Protein AF-A0A085M4G1-F1 (afdb_monomer_lite)

pLDDT: mean 79.57, std 15.7, range [40.09, 97.81]

Structure (mmCIF, N/CA/C/O backbone):
data_AF-A0A085M4G1-F1
#
_entry.id   AF-A0A085M4G1-F1
#
loop_
_atom_site.group_PDB
_atom_site.id
_atom_site.type_symbol
_atom_site.label_atom_id
_atom_site.label_alt_id
_atom_site.label_comp_id
_atom_site.label_asym_id
_atom_site.label_entity_id
_atom_site.label_seq_id
_atom_site.pdbx_PDB_ins_code
_atom_site.Cartn_x
_atom_site.Cartn_y
_atom_site.Cartn_z
_atom_site.occupancy
_atom_site.B_iso_or_equiv
_atom_site.auth_seq_id
_atom_site.auth_comp_id
_atom_site.auth_asym_id
_atom_site.auth_atom_id
_atom_site.pdbx_PDB_model_num
ATOM 1 N N . MET A 1 1 ? -77.703 5.660 65.459 1.00 40.41 1 MET A N 1
ATOM 2 C CA . MET A 1 1 ? -76.769 4.711 66.095 1.00 40.41 1 MET A CA 1
ATOM 3 C C . MET A 1 1 ? -75.718 4.307 65.077 1.00 40.41 1 MET A C 1
ATOM 5 O O . MET A 1 1 ? -76.076 3.644 64.122 1.00 40.41 1 MET A O 1
ATOM 9 N N . PHE A 1 2 ? -74.491 4.793 65.302 1.00 40.56 2 PHE A N 1
ATOM 10 C CA . PHE A 1 2 ? -73.181 4.285 64.856 1.00 40.56 2 PHE A CA 1
ATOM 11 C C . PHE A 1 2 ? -72.968 3.968 63.356 1.00 40.56 2 PHE A C 1
ATOM 13 O O . PHE A 1 2 ? -73.627 3.116 62.792 1.00 40.56 2 PHE A O 1
ATOM 20 N N . GLY A 1 3 ? -72.003 4.551 62.650 1.00 40.09 3 GLY A N 1
ATOM 21 C CA . GLY A 1 3 ? -70.865 5.317 63.132 1.00 40.09 3 GLY A CA 1
ATOM 22 C C . GLY A 1 3 ? -70.018 5.852 61.981 1.00 40.09 3 GLY A C 1
ATOM 23 O O . GLY A 1 3 ? -69.656 5.133 61.056 1.00 40.09 3 GLY A O 1
ATOM 24 N N . GLN A 1 4 ? -69.673 7.131 62.093 1.00 48.19 4 GLN A N 1
ATOM 25 C CA . GLN A 1 4 ? -68.416 7.648 61.583 1.00 48.19 4 GLN A CA 1
ATOM 26 C C . GLN A 1 4 ? -67.311 7.173 62.524 1.00 48.19 4 GLN A C 1
ATOM 28 O O . GLN A 1 4 ? -67.268 7.650 63.653 1.00 48.19 4 GLN A O 1
ATOM 33 N N . ILE A 1 5 ? -66.434 6.264 62.095 1.00 44.22 5 ILE A N 1
ATOM 34 C CA . ILE A 1 5 ? -65.185 5.971 62.810 1.00 44.22 5 ILE A CA 1
ATOM 35 C C . ILE A 1 5 ? -64.080 5.672 61.778 1.00 44.22 5 ILE A C 1
ATOM 37 O O . ILE A 1 5 ? -64.032 4.605 61.180 1.00 44.22 5 ILE A O 1
ATOM 41 N N . VAL A 1 6 ? -63.179 6.655 61.651 1.00 46.19 6 VAL A N 1
ATOM 42 C CA . VAL A 1 6 ? -61.726 6.505 61.438 1.00 46.19 6 VAL A CA 1
ATOM 43 C C . VAL A 1 6 ? -61.234 6.319 59.994 1.00 46.19 6 VAL A C 1
ATOM 45 O O . VAL A 1 6 ? -60.701 5.292 59.594 1.00 46.19 6 VAL A O 1
ATOM 48 N N . VAL A 1 7 ? -61.251 7.431 59.254 1.00 50.47 7 VAL A N 1
ATOM 49 C CA . VAL A 1 7 ? -60.123 7.802 58.384 1.00 50.47 7 VAL A CA 1
ATOM 50 C C . VAL A 1 7 ? -59.145 8.592 59.258 1.00 50.47 7 VAL A C 1
ATOM 52 O O . VAL A 1 7 ? -59.254 9.809 59.378 1.00 50.47 7 VAL A O 1
ATOM 55 N N . ALA A 1 8 ? -58.233 7.901 59.946 1.00 41.88 8 ALA A N 1
ATOM 56 C CA . ALA A 1 8 ? -57.148 8.544 60.686 1.00 41.88 8 ALA A CA 1
ATOM 57 C C . ALA A 1 8 ? -55.809 8.314 59.977 1.00 41.88 8 ALA A C 1
ATOM 59 O O . ALA A 1 8 ? -55.290 7.204 59.934 1.00 41.88 8 ALA A O 1
ATOM 60 N N . CYS A 1 9 ? -55.259 9.416 59.466 1.00 47.94 9 CYS A N 1
ATOM 61 C CA . CYS A 1 9 ? -53.836 9.749 59.471 1.00 47.94 9 CYS A CA 1
ATOM 62 C C . CYS A 1 9 ? -52.829 8.650 59.082 1.00 47.94 9 CYS A C 1
ATOM 64 O O . CYS A 1 9 ? -52.172 8.075 59.949 1.00 47.94 9 CYS A O 1
ATOM 66 N N . LEU A 1 10 ? -52.540 8.510 57.783 1.00 47.56 10 LEU A N 1
ATOM 67 C CA . LEU A 1 10 ? -51.207 8.071 57.352 1.00 47.56 10 LEU A CA 1
ATOM 68 C C . LEU A 1 10 ? -50.298 9.305 57.225 1.00 47.56 10 LEU A C 1
ATOM 70 O O . LEU A 1 10 ? -50.316 10.025 56.229 1.00 47.56 10 LEU A O 1
ATOM 74 N N . LYS A 1 11 ? -49.526 9.578 58.281 1.00 44.59 11 LYS A N 1
ATOM 75 C CA . LYS A 1 11 ? -48.441 10.572 58.283 1.00 44.59 11 LYS A CA 1
ATOM 76 C C . LYS A 1 11 ? -47.371 10.168 57.248 1.00 44.59 11 LYS A C 1
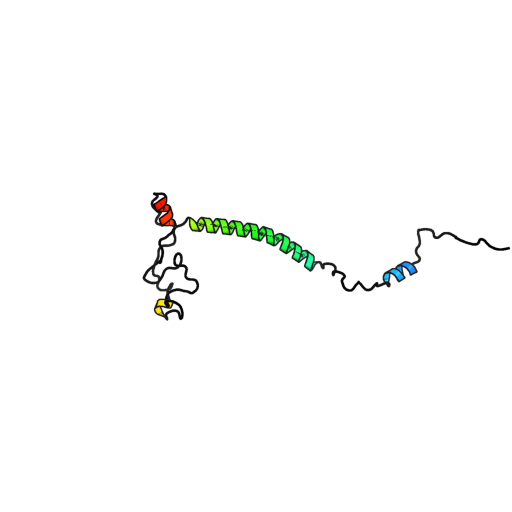ATOM 78 O O . LYS A 1 11 ? -46.912 9.024 57.289 1.00 44.59 11 LYS A O 1
ATOM 83 N N . PRO A 1 12 ? -46.899 11.078 56.378 1.00 49.88 12 PRO A N 1
ATOM 84 C CA . PRO A 1 12 ? -45.772 10.804 55.495 1.00 49.88 12 PRO A CA 1
ATOM 85 C C . PRO A 1 12 ? -44.484 10.858 56.325 1.00 49.88 12 PRO A C 1
ATOM 87 O O . PRO A 1 12 ? -44.002 11.935 56.662 1.00 49.88 12 PRO A O 1
ATOM 90 N N . GLY A 1 13 ? -43.934 9.711 56.725 1.00 55.22 13 GLY A N 1
ATOM 91 C CA . GLY A 1 13 ? -42.644 9.728 57.429 1.00 55.22 13 GLY A CA 1
ATOM 92 C C . GLY A 1 13 ? -42.112 8.401 57.955 1.00 55.22 13 GLY A C 1
ATOM 93 O O . GLY A 1 13 ? -40.901 8.251 58.091 1.00 55.22 13 GLY A O 1
ATOM 94 N N . HIS A 1 14 ? -42.957 7.401 58.192 1.00 58.84 14 HIS A N 1
ATOM 95 C CA . HIS A 1 14 ? -42.483 6.097 58.655 1.00 58.84 14 HIS A CA 1
ATOM 96 C C . HIS A 1 14 ? -43.227 4.960 57.966 1.00 58.84 14 HIS A C 1
ATOM 98 O O . HIS A 1 14 ? -44.219 4.434 58.457 1.00 58.84 14 HIS A O 1
ATOM 104 N N . LEU A 1 15 ? -42.703 4.565 56.805 1.00 58.59 15 LEU A N 1
ATOM 105 C CA . LEU A 1 15 ? -42.939 3.224 56.284 1.00 58.59 15 LEU A CA 1
ATOM 106 C C . LEU A 1 15 ? -42.320 2.226 57.280 1.00 58.59 15 LEU A C 1
ATOM 108 O O . LEU A 1 15 ? -41.125 2.352 57.572 1.00 58.59 15 LEU A O 1
ATOM 112 N N . PRO A 1 16 ? -43.088 1.259 57.814 1.00 62.75 16 PRO A N 1
ATOM 113 C CA . PRO A 1 16 ? -42.548 0.258 58.725 1.00 62.75 16 PRO A CA 1
ATOM 114 C C . PRO A 1 16 ? -41.446 -0.536 58.017 1.00 62.75 16 PRO A C 1
ATOM 116 O O . PRO A 1 16 ? -41.512 -0.761 56.808 1.00 62.75 16 PRO A O 1
ATOM 119 N N . LEU A 1 17 ? -40.432 -0.979 58.765 1.00 61.81 17 LEU A N 1
ATOM 120 C CA . LEU A 1 17 ? -39.291 -1.764 58.268 1.00 61.81 17 LEU A CA 1
ATOM 121 C C . LEU A 1 17 ? -39.730 -2.922 57.345 1.00 61.81 17 LEU A C 1
ATOM 123 O O . LEU A 1 17 ? -39.075 -3.193 56.342 1.00 61.81 17 LEU A O 1
ATOM 127 N N . ALA A 1 18 ? -40.894 -3.518 57.625 1.00 59.34 18 ALA A N 1
ATOM 128 C CA . ALA A 1 18 ? -41.545 -4.541 56.810 1.00 59.34 18 ALA A CA 1
ATOM 129 C C . ALA A 1 18 ? -41.786 -4.115 55.347 1.00 59.34 18 ALA A C 1
ATOM 131 O O . ALA A 1 18 ? -41.541 -4.903 54.440 1.00 59.34 18 ALA A O 1
ATOM 132 N N . ALA A 1 19 ? -42.179 -2.864 55.088 1.00 60.50 19 ALA A N 1
ATOM 133 C CA . ALA A 1 19 ? -42.382 -2.358 53.731 1.00 60.50 19 ALA A CA 1
ATOM 134 C C . ALA A 1 19 ? -41.057 -2.257 52.953 1.00 60.50 19 ALA A C 1
ATOM 136 O O . ALA A 1 19 ? -41.001 -2.627 51.784 1.00 60.50 19 ALA A O 1
ATOM 137 N N . LYS A 1 20 ? -39.962 -1.848 53.613 1.00 56.56 20 LYS A N 1
ATOM 138 C CA . LYS A 1 20 ? -38.614 -1.845 53.010 1.00 56.56 20 LYS A CA 1
ATOM 139 C C . LYS A 1 20 ? -38.073 -3.259 52.776 1.00 56.56 20 LYS A C 1
ATOM 141 O O . LYS A 1 20 ? -37.324 -3.470 51.827 1.00 56.56 20 LYS A O 1
ATOM 146 N N . VAL A 1 21 ? -38.441 -4.218 53.626 1.00 60.41 21 VAL A N 1
ATOM 147 C CA . VAL A 1 21 ? -38.066 -5.633 53.488 1.00 60.41 21 VAL A CA 1
ATOM 148 C C . VAL A 1 21 ? -38.806 -6.275 52.311 1.00 60.41 21 VAL A C 1
ATOM 150 O O . VAL A 1 21 ? -38.164 -6.866 51.449 1.00 60.41 21 VAL A O 1
ATOM 153 N N . ILE A 1 22 ? -40.122 -6.077 52.197 1.00 60.03 22 ILE A N 1
ATOM 154 C CA . ILE A 1 22 ? -40.928 -6.582 51.070 1.00 60.03 22 ILE A CA 1
ATOM 155 C C . ILE A 1 22 ? -40.436 -5.993 49.743 1.00 60.03 22 ILE A C 1
ATOM 157 O O . ILE A 1 22 ? -40.289 -6.716 48.762 1.00 60.03 22 ILE A O 1
ATOM 161 N N . GLN A 1 23 ? -40.083 -4.705 49.720 1.00 60.75 23 GLN A N 1
ATOM 162 C CA . GLN A 1 23 ? -39.555 -4.053 48.520 1.00 60.75 23 GLN A CA 1
ATOM 163 C C . GLN A 1 23 ? -38.168 -4.580 48.099 1.00 60.75 23 GLN A C 1
ATOM 165 O O . GLN A 1 23 ? -37.819 -4.489 46.926 1.00 60.75 23 GLN A O 1
ATOM 170 N N . ARG A 1 24 ? -37.383 -5.153 49.028 1.00 56.31 24 ARG A N 1
ATOM 171 C CA . ARG A 1 24 ? -36.104 -5.820 48.721 1.00 56.31 24 ARG A CA 1
ATOM 172 C C . ARG A 1 24 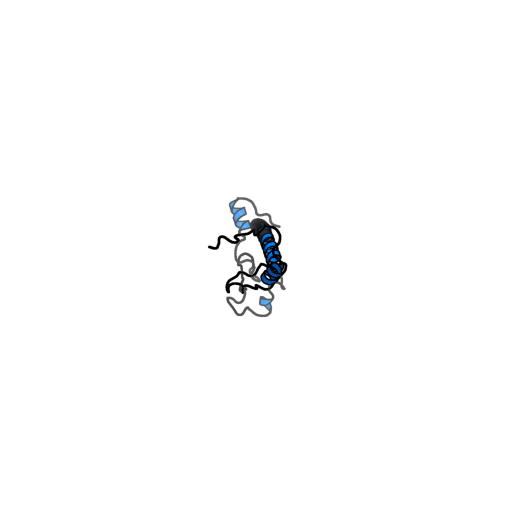? -36.274 -7.237 48.166 1.00 56.31 24 ARG A C 1
ATOM 174 O O . ARG A 1 24 ? -35.435 -7.646 47.373 1.00 56.31 24 ARG A O 1
ATOM 181 N N . TYR A 1 25 ? -37.325 -7.958 48.566 1.00 55.22 25 TYR A N 1
ATOM 182 C CA . TYR A 1 25 ? -37.611 -9.330 48.113 1.00 55.22 25 TYR A CA 1
ATOM 183 C C . TYR A 1 25 ? -38.581 -9.410 46.928 1.00 55.22 25 TYR A C 1
ATOM 185 O O . TYR A 1 25 ? -38.723 -10.473 46.325 1.00 55.22 25 TYR A O 1
ATOM 193 N N . ALA A 1 26 ? -39.223 -8.301 46.555 1.00 61.47 26 ALA A N 1
ATOM 194 C CA . ALA A 1 26 ? -39.976 -8.173 45.314 1.00 61.47 26 ALA A CA 1
ATOM 195 C C . ALA A 1 26 ? -39.017 -8.136 44.109 1.00 61.47 26 ALA A C 1
ATOM 197 O O . ALA A 1 26 ? -38.836 -7.111 43.451 1.00 61.47 26 ALA A O 1
ATOM 198 N N . HIS A 1 27 ? -38.381 -9.267 43.814 1.00 59.50 27 HIS A N 1
ATOM 199 C CA . HIS A 1 27 ? -37.723 -9.496 42.538 1.00 59.50 27 HIS A CA 1
ATOM 200 C C . HIS A 1 27 ? -38.815 -9.659 41.482 1.00 59.50 27 HIS A C 1
ATOM 202 O O . HIS A 1 27 ? -39.252 -10.765 41.181 1.00 59.50 27 HIS A O 1
ATOM 208 N N . VAL A 1 28 ? -39.295 -8.538 40.942 1.00 65.56 28 VAL A N 1
ATOM 209 C CA . VAL A 1 28 ? -40.055 -8.561 39.692 1.00 65.56 28 VAL A CA 1
ATOM 210 C C . VAL A 1 28 ? -39.132 -9.212 38.656 1.00 65.56 28 VAL A C 1
ATOM 212 O O . VAL A 1 28 ? -38.033 -8.686 38.442 1.00 65.56 28 VAL A O 1
ATOM 215 N N . PRO A 1 29 ? -39.497 -10.363 38.060 1.00 67.88 29 PRO A N 1
ATOM 216 C CA . PRO A 1 29 ? -38.676 -10.966 37.023 1.00 67.88 29 PRO A CA 1
ATOM 217 C C . PRO A 1 29 ? -38.525 -9.937 35.905 1.00 67.88 29 PRO A C 1
ATOM 219 O O . PRO A 1 29 ? -39.513 -9.364 35.439 1.00 67.88 29 PRO A O 1
ATOM 222 N N . ALA A 1 30 ? -37.280 -9.638 35.534 1.00 67.62 30 ALA A N 1
ATOM 223 C CA . ALA A 1 30 ? -37.020 -8.701 34.453 1.00 67.62 30 ALA A CA 1
ATOM 224 C C . ALA A 1 30 ? -37.772 -9.181 33.197 1.00 67.62 30 ALA A C 1
ATOM 226 O O . ALA A 1 30 ? -37.791 -10.387 32.932 1.00 67.62 30 ALA A O 1
ATOM 227 N N . PRO A 1 31 ? -38.418 -8.277 32.437 1.00 81.06 31 PRO A N 1
ATOM 228 C CA . PRO A 1 31 ? -39.116 -8.677 31.226 1.00 81.06 31 PRO A CA 1
ATOM 229 C C . PRO A 1 31 ? -38.123 -9.375 30.281 1.00 81.06 31 PRO A C 1
ATOM 231 O O . PRO A 1 31 ? -36.963 -8.957 30.219 1.00 81.06 31 PRO A O 1
ATOM 234 N N . PRO A 1 32 ? -38.553 -10.393 29.514 1.00 76.44 32 PRO A N 1
ATOM 235 C CA . PRO A 1 32 ? -37.673 -11.271 28.727 1.00 76.44 32 PRO A CA 1
ATOM 236 C C . PRO A 1 32 ? -36.831 -10.560 27.646 1.00 76.44 32 PRO A C 1
ATOM 238 O O . PRO A 1 32 ? -35.988 -11.188 27.015 1.00 7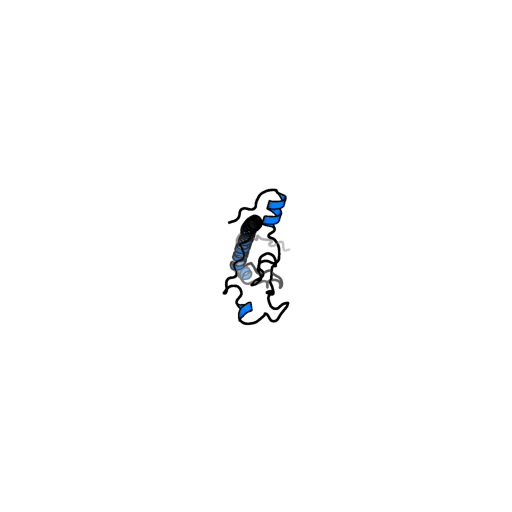6.44 32 PRO A O 1
ATOM 241 N N . PHE A 1 33 ? -37.014 -9.248 27.460 1.00 78.31 33 PHE A N 1
ATOM 242 C CA . PHE A 1 33 ? -36.293 -8.402 26.505 1.00 78.31 33 PHE A CA 1
ATOM 243 C C . PHE A 1 33 ? -35.651 -7.162 27.145 1.00 78.31 33 PHE A C 1
ATOM 245 O O . PHE A 1 33 ? -35.391 -6.168 26.464 1.00 78.31 33 PHE A O 1
ATOM 252 N N . SER A 1 34 ? -35.396 -7.171 28.458 1.00 75.06 34 SER A N 1
ATOM 253 C CA . SER A 1 34 ? -34.639 -6.083 29.076 1.00 75.06 34 SER A CA 1
ATOM 254 C C . SER A 1 34 ? -33.200 -6.099 28.562 1.00 75.06 34 SER A C 1
ATOM 256 O O . SER A 1 34 ? -32.496 -7.096 28.719 1.00 75.06 34 SER A O 1
ATOM 258 N N . GLN A 1 35 ? -32.753 -4.989 27.974 1.00 76.75 35 GLN A N 1
ATOM 259 C CA . GLN A 1 35 ? -31.356 -4.828 27.579 1.00 76.75 35 GLN A CA 1
ATOM 260 C C . GLN A 1 35 ? -30.467 -5.012 28.820 1.00 76.75 35 GLN A C 1
ATOM 262 O O . GLN A 1 35 ? -30.734 -4.375 29.850 1.00 76.75 35 GLN A O 1
ATOM 267 N N . PRO A 1 36 ? -29.422 -5.859 28.765 1.00 72.19 36 PRO A N 1
ATOM 268 C CA . PRO A 1 36 ? -28.498 -5.973 29.878 1.00 72.19 36 PRO A CA 1
ATOM 269 C C . PRO A 1 36 ? -27.862 -4.604 30.113 1.00 72.19 36 PRO A C 1
ATOM 271 O O . PRO A 1 36 ? -27.473 -3.900 29.177 1.00 72.19 36 PRO A O 1
ATOM 274 N N . LYS A 1 37 ? -27.771 -4.197 31.381 1.00 79.12 37 LYS A N 1
ATOM 275 C CA . LYS A 1 37 ? -27.074 -2.958 31.730 1.00 79.12 37 LYS A CA 1
ATOM 276 C C . LYS A 1 37 ? -25.628 -3.095 31.243 1.00 79.12 37 LYS A C 1
ATOM 278 O O . LYS A 1 37 ? -25.006 -4.115 31.540 1.00 79.12 37 LYS A O 1
ATOM 283 N N . PRO A 1 38 ? -25.083 -2.110 30.509 1.00 80.44 38 PRO A N 1
ATOM 284 C CA . PRO A 1 38 ? -23.742 -2.238 29.968 1.00 80.44 38 PRO A CA 1
ATOM 285 C C . PRO A 1 38 ? -22.748 -2.364 31.122 1.00 80.44 38 PRO A C 1
ATOM 287 O O . PRO A 1 38 ? -22.661 -1.471 31.975 1.00 80.44 38 PRO A O 1
ATOM 290 N N . THR A 1 39 ? -22.015 -3.476 31.134 1.00 88.88 39 THR A N 1
ATOM 291 C CA . THR A 1 39 ? -20.882 -3.683 32.034 1.00 88.88 39 THR A CA 1
ATOM 292 C C . THR A 1 39 ? -19.801 -2.643 31.740 1.00 88.88 39 THR A C 1
ATOM 294 O O . THR A 1 39 ? -19.800 -1.984 30.693 1.00 88.88 39 THR A O 1
ATOM 297 N N . PHE A 1 40 ? -18.880 -2.457 32.683 1.00 91.62 40 PHE A N 1
ATOM 298 C CA . PHE A 1 40 ? -17.760 -1.532 32.506 1.00 91.62 40 PHE A CA 1
ATOM 299 C C . PHE A 1 40 ? -16.948 -1.851 31.239 1.00 91.62 40 PHE A C 1
ATOM 301 O O . PHE A 1 40 ? -16.582 -0.942 30.501 1.00 91.62 40 PHE A O 1
ATOM 308 N N . GLU A 1 41 ? -16.781 -3.135 30.930 1.00 90.56 41 GLU A N 1
ATOM 309 C CA . GLU A 1 41 ? -16.073 -3.626 29.745 1.00 90.56 41 GLU A CA 1
ATOM 310 C C . GLU A 1 41 ? -16.679 -3.102 28.438 1.00 90.56 41 GLU A C 1
ATOM 312 O O . GLU A 1 41 ? -15.965 -2.578 27.586 1.00 90.56 41 GLU A O 1
ATOM 317 N N . VAL A 1 42 ? -18.010 -3.146 28.298 1.00 90.69 42 VAL A N 1
ATOM 318 C CA . VAL A 1 42 ? -18.702 -2.648 27.096 1.00 90.69 42 VAL A CA 1
ATOM 319 C C . VAL A 1 42 ? -18.559 -1.132 26.963 1.00 90.69 42 VAL A C 1
ATOM 321 O O . VAL A 1 42 ? -18.441 -0.604 25.856 1.00 90.69 42 VAL A O 1
ATOM 324 N N . LYS A 1 43 ? -18.552 -0.406 28.086 1.00 91.94 43 LYS A N 1
ATOM 325 C CA . LYS A 1 43 ? -18.337 1.048 28.083 1.00 91.94 43 LYS A CA 1
ATOM 326 C C . LYS A 1 43 ? -16.905 1.396 27.678 1.00 91.94 43 LYS A C 1
ATOM 328 O O . LYS A 1 43 ? -16.719 2.303 26.871 1.00 91.94 43 LYS A O 1
ATOM 333 N N . LEU A 1 44 ? -15.923 0.652 28.181 1.00 95.06 44 LEU A N 1
ATOM 334 C CA . LEU A 1 44 ? -14.519 0.822 27.821 1.00 95.06 44 LEU A CA 1
ATOM 335 C C . LEU A 1 44 ? -14.274 0.496 26.341 1.00 95.06 44 LEU A C 1
ATOM 337 O O . LEU A 1 44 ? -13.649 1.286 25.643 1.00 95.06 44 LEU A O 1
ATOM 341 N N . ALA A 1 45 ? -14.830 -0.605 25.830 1.00 92.62 45 ALA A N 1
ATOM 342 C CA . ALA A 1 45 ? -14.720 -0.964 24.417 1.00 92.62 45 ALA A CA 1
ATOM 343 C C . ALA A 1 45 ? -15.309 0.123 23.503 1.00 92.62 45 ALA A C 1
ATOM 345 O O . ALA A 1 45 ? -14.681 0.522 22.525 1.00 92.62 45 ALA A O 1
ATOM 346 N N . ARG A 1 46 ? -16.480 0.672 23.854 1.00 93.12 46 ARG A N 1
ATOM 347 C CA . ARG A 1 46 ? -17.084 1.801 23.125 1.00 93.12 46 ARG A CA 1
ATOM 348 C C . ARG A 1 46 ? -16.200 3.045 23.134 1.00 93.12 46 ARG A C 1
ATOM 350 O O . ARG A 1 46 ? -16.118 3.725 22.117 1.00 93.12 46 ARG A O 1
ATOM 357 N N . PHE A 1 47 ? -15.535 3.326 24.251 1.00 95.00 47 PHE A N 1
ATOM 358 C CA . PHE A 1 47 ? -14.593 4.436 24.351 1.00 95.00 47 PHE A CA 1
ATOM 359 C C . PHE A 1 47 ? -13.362 4.226 23.458 1.00 95.00 47 PHE A C 1
ATOM 361 O O . PHE A 1 47 ? -12.985 5.129 22.719 1.00 95.00 47 PHE A O 1
ATOM 368 N N . ILE A 1 48 ? -12.786 3.020 23.451 1.00 96.06 48 ILE A N 1
ATOM 369 C CA . ILE A 1 48 ? -11.657 2.678 22.573 1.00 96.06 48 ILE A CA 1
ATOM 370 C C . ILE A 1 48 ? -12.055 2.815 21.100 1.00 96.06 48 ILE A C 1
ATOM 372 O O . ILE A 1 48 ? -11.320 3.428 20.332 1.00 96.06 48 ILE A O 1
ATOM 376 N N . VAL A 1 49 ? -13.235 2.319 20.714 1.00 95.75 49 VAL A N 1
ATOM 377 C CA . VAL A 1 49 ? -13.748 2.464 19.341 1.00 95.75 49 VAL A CA 1
ATOM 378 C C . VAL A 1 49 ? -13.961 3.937 18.980 1.00 95.75 49 VAL A C 1
ATOM 380 O O . VAL A 1 49 ? -13.601 4.369 17.886 1.00 95.75 49 VAL A O 1
ATOM 383 N N . ALA A 1 50 ? -14.497 4.739 19.903 1.00 95.06 50 ALA A N 1
ATOM 384 C CA . ALA A 1 50 ? -14.674 6.171 19.683 1.00 95.06 50 ALA A CA 1
ATOM 385 C C . ALA A 1 50 ? -13.336 6.902 19.465 1.00 95.06 50 ALA A C 1
ATOM 387 O O . ALA A 1 50 ? -13.291 7.852 18.689 1.00 95.06 50 ALA A O 1
ATOM 388 N N . LEU A 1 51 ? -12.248 6.444 20.095 1.00 96.69 51 LEU A N 1
ATOM 389 C CA . LEU A 1 51 ? -10.898 6.975 19.882 1.00 96.69 51 LEU A CA 1
ATOM 390 C C . LEU A 1 51 ? -10.207 6.411 18.633 1.00 96.69 51 LEU A C 1
ATOM 392 O O . LEU A 1 51 ? -9.426 7.117 17.997 1.00 96.69 51 LEU A O 1
ATOM 396 N N . SER A 1 52 ? -10.477 5.162 18.248 1.00 96.25 52 SER A N 1
ATOM 397 C CA . SER A 1 52 ? -9.821 4.546 17.092 1.00 96.25 52 SER A CA 1
ATOM 398 C C . SER A 1 52 ? -10.273 5.163 15.771 1.00 96.25 52 SER A C 1
ATOM 400 O O . SER A 1 52 ? -9.469 5.299 14.855 1.00 96.25 52 SER A O 1
ATOM 402 N N . VAL A 1 53 ? -11.540 5.571 15.662 1.00 95.75 53 VAL A N 1
ATOM 403 C CA . VAL A 1 53 ? -12.089 6.176 14.436 1.00 95.75 53 VAL A CA 1
ATOM 404 C C . VAL A 1 53 ? -11.340 7.452 14.008 1.00 95.75 53 VAL A C 1
ATOM 406 O O . VAL A 1 53 ? -10.873 7.490 12.867 1.00 95.75 53 VAL A O 1
ATOM 409 N N . PRO A 1 54 ? -11.154 8.482 14.861 1.00 96.25 54 PRO A N 1
ATOM 410 C CA . PRO A 1 54 ? -10.386 9.663 14.469 1.00 96.25 54 PRO A CA 1
ATOM 411 C C . PRO A 1 54 ? -8.910 9.336 14.203 1.00 96.25 54 PRO A C 1
ATOM 413 O O . PRO A 1 54 ? -8.321 9.913 13.291 1.00 96.25 54 PRO A O 1
ATOM 416 N N . LEU A 1 55 ? -8.322 8.378 14.929 1.00 96.69 55 LEU A N 1
ATOM 417 C CA . LEU A 1 55 ? -6.940 7.950 14.696 1.00 96.69 55 LEU A CA 1
ATOM 418 C C . LEU A 1 55 ? -6.755 7.328 13.304 1.00 96.69 55 LEU A C 1
ATOM 420 O O . LEU A 1 55 ? -5.814 7.682 12.596 1.00 96.69 55 LEU A O 1
ATOM 424 N N . ILE A 1 56 ? -7.672 6.452 12.884 1.00 97.69 56 ILE A N 1
ATOM 425 C CA . ILE A 1 56 ? -7.676 5.869 11.534 1.00 97.69 56 ILE A CA 1
ATOM 426 C C . ILE A 1 56 ? -7.825 6.970 10.478 1.00 97.69 56 ILE A C 1
ATOM 428 O O . ILE A 1 56 ? -7.145 6.921 9.458 1.00 97.69 56 ILE A O 1
ATOM 432 N N . GLY A 1 57 ? -8.653 7.990 10.731 1.00 97.44 57 GLY A N 1
ATOM 433 C CA . GLY A 1 57 ? -8.791 9.140 9.834 1.00 97.44 57 GLY A CA 1
ATOM 434 C C . GLY A 1 57 ? -7.481 9.913 9.647 1.00 97.44 57 GLY A C 1
ATOM 435 O O . GLY A 1 57 ? -7.096 10.216 8.518 1.00 97.44 57 GLY A O 1
ATOM 436 N N . ILE A 1 58 ? -6.759 10.181 10.739 1.00 97.69 58 ILE A N 1
ATOM 437 C CA . ILE A 1 58 ? -5.463 10.876 10.696 1.00 97.69 58 ILE A CA 1
ATOM 438 C C . ILE A 1 58 ? -4.418 10.039 9.949 1.00 97.69 58 ILE A C 1
ATOM 440 O O . ILE A 1 58 ? -3.736 10.561 9.067 1.00 97.69 58 ILE A O 1
ATOM 444 N N . LEU A 1 59 ? -4.302 8.749 10.274 1.00 97.31 59 LEU A N 1
ATOM 445 C CA . LEU A 1 59 ? -3.349 7.851 9.618 1.00 97.31 59 LEU A CA 1
ATOM 446 C C . LEU A 1 59 ? -3.681 7.667 8.135 1.00 97.31 59 LEU A C 1
ATOM 448 O O . LEU A 1 59 ? -2.786 7.750 7.302 1.00 97.31 59 LEU A O 1
ATOM 452 N N . GLY A 1 60 ? -4.962 7.518 7.792 1.00 97.62 60 GLY A N 1
ATOM 453 C CA . GLY A 1 60 ? -5.418 7.439 6.406 1.00 97.62 60 GLY A CA 1
ATOM 454 C C . GLY A 1 60 ? -5.065 8.693 5.606 1.00 97.62 60 GLY A C 1
ATOM 455 O O . GLY A 1 60 ? -4.571 8.586 4.485 1.00 97.62 60 GLY A O 1
ATOM 456 N N . TYR A 1 61 ? -5.235 9.883 6.192 1.00 97.81 61 TYR A N 1
ATOM 457 C CA . TYR A 1 61 ? -4.826 11.134 5.550 1.00 97.81 61 TYR A CA 1
ATOM 458 C C . TYR A 1 61 ? -3.305 11.233 5.364 1.00 97.81 61 TYR A C 1
ATOM 460 O O . TYR A 1 61 ? -2.845 11.669 4.309 1.00 97.81 61 TYR A O 1
ATOM 468 N N . GLN A 1 62 ? -2.511 10.811 6.353 1.00 96.94 62 GLN A N 1
ATOM 469 C CA . GLN A 1 62 ? -1.055 10.781 6.203 1.00 96.94 62 GLN A CA 1
ATOM 470 C C . GLN A 1 62 ? -0.613 9.802 5.112 1.00 96.94 62 GLN A C 1
ATOM 472 O O . GLN A 1 62 ? 0.155 10.194 4.238 1.00 96.94 62 GLN A O 1
ATOM 477 N N . SER A 1 63 ? -1.141 8.576 5.101 1.00 95.94 63 SER A N 1
ATOM 478 C CA . SER A 1 63 ? -0.853 7.596 4.049 1.00 95.94 63 SER A CA 1
ATOM 479 C C . SER A 1 63 ? -1.252 8.105 2.664 1.00 95.94 63 SER A C 1
ATOM 481 O O . SER A 1 63 ? -0.496 7.925 1.717 1.00 95.94 63 SER A O 1
ATOM 483 N N . TYR A 1 64 ? -2.387 8.802 2.542 1.00 96.12 64 TYR A N 1
ATOM 484 C CA . TYR A 1 64 ? -2.797 9.428 1.282 1.00 96.12 64 TYR A CA 1
ATOM 485 C C . TYR A 1 64 ? -1.791 10.481 0.799 1.00 96.12 64 TYR A C 1
ATOM 487 O O . TYR A 1 64 ? -1.438 10.504 -0.378 1.00 96.12 64 TYR A O 1
ATOM 495 N N . ARG A 1 65 ? -1.305 11.345 1.699 1.00 96.12 65 ARG A N 1
ATOM 496 C CA . ARG A 1 65 ? -0.291 12.354 1.356 1.00 96.12 65 ARG A CA 1
ATOM 497 C C . ARG A 1 65 ? 1.014 11.715 0.889 1.00 96.12 65 ARG A C 1
ATOM 499 O O . ARG A 1 65 ? 1.568 12.168 -0.105 1.00 96.12 65 ARG A O 1
ATOM 506 N N . VAL A 1 66 ? 1.465 10.670 1.581 1.00 93.38 66 VAL A N 1
ATOM 507 C CA . VAL A 1 66 ? 2.688 9.932 1.233 1.00 93.38 66 VAL A CA 1
ATOM 508 C C . VAL A 1 66 ? 2.537 9.223 -0.117 1.00 93.38 66 VAL A C 1
ATOM 510 O O . VAL A 1 66 ? 3.422 9.324 -0.959 1.00 93.38 66 VAL A O 1
ATOM 513 N N . GLU A 1 67 ? 1.394 8.587 -0.392 1.00 90.44 67 GLU A N 1
ATOM 514 C CA . GLU A 1 67 ? 1.153 7.962 -1.703 1.00 90.44 67 GLU A CA 1
ATOM 515 C C . GLU A 1 67 ? 1.137 9.000 -2.835 1.00 90.44 67 GLU A C 1
ATOM 517 O O . GLU A 1 67 ? 1.677 8.756 -3.912 1.00 90.44 67 GLU A O 1
ATOM 522 N N . LYS A 1 68 ? 0.591 10.197 -2.581 1.00 89.75 68 LYS A N 1
ATOM 523 C CA . LYS A 1 68 ? 0.647 11.311 -3.539 1.00 89.75 68 LYS A CA 1
ATOM 524 C C . LYS A 1 68 ? 2.054 11.835 -3.790 1.00 89.75 68 LYS A C 1
ATOM 526 O O . LYS A 1 68 ? 2.339 12.261 -4.904 1.00 89.75 68 LYS A O 1
ATOM 531 N N . GLU A 1 69 ? 2.931 11.785 -2.799 1.00 88.00 69 GLU A N 1
ATOM 532 C CA . GLU A 1 69 ? 4.346 12.111 -2.973 1.00 88.00 69 GLU A CA 1
ATOM 533 C C . GLU A 1 69 ? 5.077 11.028 -3.785 1.00 88.00 69 GLU A C 1
ATOM 535 O O . GLU A 1 69 ? 5.842 11.354 -4.688 1.00 88.00 69 GLU A O 1
ATOM 540 N N . HIS A 1 70 ? 4.755 9.746 -3.582 1.00 83.69 70 HIS A N 1
ATOM 541 C CA . HIS A 1 70 ? 5.299 8.646 -4.388 1.00 83.69 70 HIS A CA 1
ATOM 542 C C . HIS A 1 70 ? 4.934 8.719 -5.882 1.00 83.69 70 HIS A C 1
ATOM 544 O O . HIS A 1 70 ? 5.667 8.173 -6.704 1.00 83.69 70 HIS A O 1
ATOM 550 N N . GLU A 1 71 ? 3.841 9.393 -6.258 1.00 80.62 71 GLU A N 1
ATOM 551 C CA . GLU A 1 71 ? 3.501 9.672 -7.666 1.00 80.62 71 GLU A CA 1
ATOM 552 C C . GLU A 1 71 ? 4.417 10.732 -8.317 1.00 80.62 71 GLU A C 1
ATOM 554 O O . GLU A 1 71 ? 4.429 10.847 -9.548 1.00 80.62 71 GLU A O 1
ATOM 559 N N . ASN A 1 72 ? 5.153 11.509 -7.513 1.00 82.56 72 ASN A N 1
ATOM 560 C CA . ASN A 1 72 ? 6.010 12.619 -7.947 1.00 82.56 72 ASN A CA 1
ATOM 561 C C . ASN A 1 72 ? 7.501 12.266 -7.968 1.00 82.56 72 ASN A C 1
ATOM 563 O O . ASN A 1 72 ? 8.326 13.147 -8.198 1.00 82.56 72 ASN A O 1
ATOM 567 N N . HIS A 1 73 ? 7.862 11.011 -7.719 1.00 82.94 73 HIS A N 1
ATOM 568 C CA . HIS A 1 73 ? 9.247 10.560 -7.781 1.00 82.94 73 HIS A CA 1
ATOM 569 C C . HIS A 1 73 ? 9.422 9.529 -8.896 1.00 82.94 73 HIS A C 1
ATOM 571 O O . HIS A 1 73 ? 8.527 8.699 -9.095 1.00 82.94 73 HIS A O 1
ATOM 577 N N . PRO A 1 74 ? 10.560 9.559 -9.616 1.00 84.31 74 PRO A N 1
ATOM 578 C CA . PRO A 1 74 ? 10.863 8.531 -10.597 1.00 84.31 74 PRO A CA 1
ATOM 579 C C . PRO A 1 74 ? 10.966 7.171 -9.907 1.00 84.31 74 PRO A C 1
ATOM 581 O O . PRO A 1 74 ? 11.406 7.059 -8.756 1.00 84.31 74 PRO A O 1
ATOM 584 N N . ARG A 1 75 ? 10.580 6.111 -10.617 1.00 86.50 75 ARG A N 1
ATOM 585 C CA . ARG A 1 75 ? 10.823 4.752 -10.124 1.00 86.50 75 ARG A CA 1
ATOM 586 C C . ARG A 1 75 ? 12.321 4.451 -10.134 1.00 86.50 75 ARG A C 1
ATOM 588 O O . ARG A 1 75 ? 13.088 5.013 -10.913 1.00 86.50 75 ARG A O 1
ATOM 595 N N . GLN A 1 76 ? 12.727 3.490 -9.314 1.00 85.81 76 GLN A N 1
ATOM 596 C CA . GLN A 1 76 ? 14.122 3.059 -9.255 1.00 85.81 76 GLN A CA 1
ATOM 597 C C . GLN A 1 76 ? 14.579 2.441 -10.589 1.00 85.81 76 GLN A C 1
ATOM 599 O O . GLN A 1 76 ? 13.808 1.690 -11.206 1.00 85.81 76 GLN A O 1
ATOM 604 N N . PRO A 1 77 ? 15.827 2.706 -11.025 1.00 86.50 77 PRO A N 1
ATOM 605 C CA . PRO A 1 77 ? 16.366 2.126 -12.247 1.00 86.50 77 PRO A CA 1
ATOM 606 C C . PRO A 1 77 ? 16.421 0.600 -12.143 1.00 86.50 77 PRO A C 1
ATOM 608 O O . PRO A 1 77 ? 16.668 0.029 -11.080 1.00 86.50 77 PRO A O 1
ATOM 611 N N . TYR A 1 78 ? 16.169 -0.075 -13.263 1.00 89.69 78 TYR A N 1
ATOM 612 C CA . TYR A 1 78 ? 16.226 -1.531 -13.312 1.00 89.69 78 TYR A CA 1
ATOM 613 C C . TYR A 1 78 ? 17.679 -2.011 -13.256 1.00 89.69 78 TYR A C 1
ATOM 615 O O . TYR A 1 78 ? 18.488 -1.654 -14.111 1.00 89.69 78 TYR A O 1
ATOM 623 N N . ILE A 1 79 ? 17.984 -2.861 -12.277 1.00 89.19 79 ILE A N 1
ATOM 624 C CA . ILE A 1 79 ? 19.257 -3.573 -12.167 1.00 89.19 79 ILE A CA 1
ATOM 625 C C . ILE A 1 79 ? 18.933 -5.066 -12.061 1.00 89.19 79 ILE A C 1
ATOM 627 O O . ILE A 1 79 ? 18.168 -5.479 -11.183 1.00 89.19 79 ILE A O 1
ATOM 631 N N . ASP A 1 80 ? 19.482 -5.880 -12.971 1.00 88.81 80 ASP A N 1
ATOM 632 C CA . ASP A 1 80 ? 19.220 -7.328 -13.016 1.00 88.81 80 ASP A CA 1
ATOM 633 C C . ASP A 1 80 ? 20.025 -8.056 -11.935 1.00 88.81 80 ASP A C 1
ATOM 635 O O . ASP A 1 80 ? 21.065 -8.667 -12.181 1.00 88.81 80 ASP A O 1
ATOM 639 N N . TYR A 1 81 ? 19.558 -7.947 -10.694 1.00 88.50 81 TYR A N 1
ATOM 640 C CA . TYR A 1 81 ? 20.146 -8.676 -9.585 1.00 88.50 81 TYR A CA 1
ATOM 641 C C . TYR A 1 81 ? 19.737 -10.148 -9.616 1.00 88.50 81 TYR A C 1
ATOM 643 O O . TYR A 1 81 ? 18.557 -10.505 -9.569 1.00 88.50 81 TYR A O 1
ATOM 651 N N . ASP A 1 82 ? 20.743 -11.013 -9.551 1.00 85.44 82 ASP A N 1
ATOM 652 C CA . ASP A 1 82 ? 20.595 -12.466 -9.588 1.00 85.44 82 ASP A CA 1
ATOM 653 C C . ASP A 1 82 ? 19.667 -13.057 -8.515 1.00 85.44 82 ASP A C 1
ATOM 655 O O . ASP A 1 82 ? 19.102 -14.136 -8.715 1.00 85.44 82 ASP A O 1
ATOM 659 N N . HIS A 1 83 ? 19.529 -12.377 -7.375 1.00 86.81 83 HIS A N 1
ATOM 660 C CA . HIS A 1 83 ? 18.725 -12.826 -6.239 1.00 86.81 83 HIS A CA 1
ATOM 661 C C . HIS A 1 83 ? 17.275 -12.317 -6.269 1.00 86.81 83 HIS A C 1
ATOM 663 O O . HIS A 1 83 ? 16.417 -12.933 -5.640 1.00 86.81 83 HIS A O 1
ATOM 669 N N . LEU A 1 84 ? 16.966 -11.243 -7.007 1.00 86.38 84 LEU A N 1
ATOM 670 C CA . LEU A 1 84 ? 15.602 -10.694 -7.079 1.00 86.38 84 LEU A CA 1
ATOM 671 C C . LEU A 1 84 ? 14.671 -11.555 -7.941 1.00 86.38 84 LEU A C 1
ATOM 673 O O . LEU A 1 84 ? 13.475 -11.652 -7.677 1.00 86.38 84 LEU A O 1
ATOM 677 N N . TYR A 1 85 ? 15.227 -12.241 -8.940 1.00 84.75 85 TYR A N 1
ATOM 678 C CA . TYR A 1 85 ? 14.465 -13.017 -9.919 1.00 84.75 85 TYR A CA 1
ATOM 679 C C . TYR A 1 85 ? 14.785 -14.514 -9.845 1.00 84.75 85 TYR A C 1
ATOM 681 O O . TYR A 1 85 ? 14.923 -15.187 -10.865 1.00 84.75 85 TYR A O 1
ATOM 689 N N . ALA A 1 86 ? 14.894 -15.067 -8.632 1.00 81.31 86 ALA A N 1
ATOM 690 C CA . ALA A 1 86 ? 15.311 -16.457 -8.406 1.00 81.31 86 ALA A CA 1
ATOM 691 C C . ALA A 1 86 ? 14.443 -17.508 -9.138 1.00 81.31 86 ALA A C 1
ATOM 693 O O . ALA A 1 86 ? 14.948 -18.547 -9.572 1.00 81.31 86 ALA A O 1
ATOM 694 N N . HIS A 1 87 ? 13.153 -17.223 -9.349 1.00 77.94 87 HIS A N 1
ATOM 695 C CA . HIS A 1 87 ? 12.240 -18.093 -10.100 1.00 77.94 87 HIS A CA 1
ATOM 696 C C . HIS A 1 87 ? 12.690 -18.310 -11.558 1.00 77.94 87 HIS A C 1
ATOM 698 O O . HIS A 1 87 ? 12.488 -19.390 -12.106 1.00 77.94 87 HIS A O 1
ATOM 704 N N . ARG A 1 88 ? 13.402 -17.349 -12.165 1.00 75.56 88 ARG A N 1
ATOM 705 C CA . ARG A 1 88 ? 14.020 -17.508 -13.493 1.00 75.56 88 ARG A CA 1
ATOM 706 C C . ARG A 1 88 ? 14.985 -18.697 -13.536 1.00 75.56 88 ARG A C 1
ATOM 708 O O . ARG A 1 88 ? 15.057 -19.380 -14.553 1.00 75.56 88 ARG A O 1
ATOM 715 N N . LYS A 1 89 ? 15.741 -18.915 -12.453 1.00 75.50 89 LYS A N 1
ATOM 716 C CA . LYS A 1 89 ? 16.817 -19.916 -12.375 1.00 75.50 89 LYS A CA 1
ATOM 717 C C . LYS A 1 89 ? 16.314 -21.285 -11.921 1.00 75.50 89 LYS A C 1
ATOM 719 O O . LYS A 1 89 ? 16.771 -22.295 -12.441 1.00 75.50 89 LYS A O 1
ATOM 724 N N . ALA A 1 90 ? 15.391 -21.325 -10.960 1.00 76.81 90 ALA A N 1
ATOM 725 C CA . ALA A 1 90 ? 14.954 -22.579 -10.344 1.00 76.81 90 ALA A CA 1
ATOM 726 C C . ALA A 1 90 ? 13.830 -23.279 -11.125 1.00 76.81 90 ALA A C 1
ATOM 728 O O . ALA A 1 90 ? 13.929 -24.466 -11.436 1.00 76.81 90 ALA A O 1
ATOM 729 N N . ARG A 1 91 ? 12.736 -22.565 -11.415 1.00 80.12 91 ARG A N 1
ATOM 730 C CA . ARG A 1 91 ? 11.567 -23.099 -12.122 1.00 80.12 91 ARG A CA 1
ATOM 731 C C . ARG A 1 91 ? 10.627 -21.959 -12.506 1.00 80.12 91 ARG A C 1
ATOM 733 O 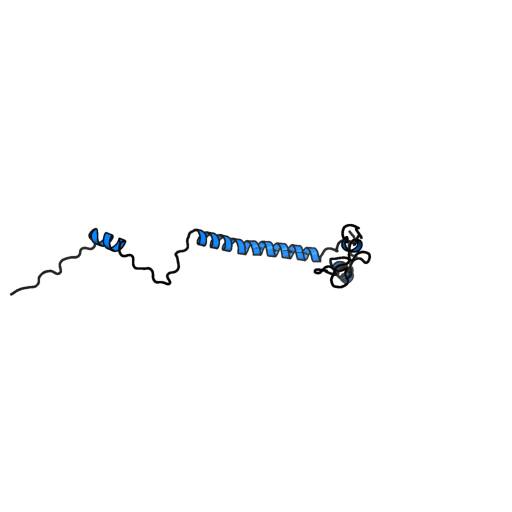O . ARG A 1 91 ? 10.303 -21.123 -11.665 1.00 80.12 91 ARG A O 1
ATOM 740 N N . ARG A 1 92 ? 10.116 -21.991 -13.742 1.00 86.69 92 ARG A N 1
ATOM 741 C CA . ARG A 1 92 ? 9.045 -21.084 -14.181 1.00 86.69 92 ARG A CA 1
ATOM 742 C C . ARG A 1 92 ? 7.793 -21.252 -13.319 1.00 86.69 92 ARG A C 1
ATOM 744 O O . ARG A 1 92 ? 7.486 -22.352 -12.859 1.00 86.69 92 ARG A O 1
ATOM 751 N N . LEU A 1 93 ? 7.078 -20.154 -13.113 1.00 89.00 93 LEU A N 1
ATOM 752 C CA . LEU A 1 93 ? 5.842 -20.150 -12.339 1.00 89.00 93 LEU A CA 1
ATOM 753 C C . LEU A 1 93 ? 4.775 -21.019 -13.039 1.00 89.00 93 LEU A C 1
ATOM 755 O O . LEU A 1 93 ? 4.740 -21.065 -14.269 1.00 89.00 93 LEU A O 1
ATOM 759 N N . PRO A 1 94 ? 3.906 -21.718 -12.289 1.00 89.12 94 PRO A N 1
ATOM 760 C CA . PRO A 1 94 ? 2.946 -22.671 -12.854 1.00 89.12 94 PRO A CA 1
ATOM 761 C C . PRO A 1 94 ? 1.710 -22.015 -13.502 1.00 89.12 94 PRO A C 1
ATOM 763 O O . PRO A 1 94 ? 0.735 -22.702 -13.790 1.00 89.12 94 PRO A O 1
ATOM 766 N N . TYR A 1 95 ? 1.716 -20.698 -13.706 1.00 83.81 95 TYR A N 1
ATOM 767 C CA . TYR A 1 95 ? 0.590 -19.918 -14.219 1.00 83.81 95 TYR A CA 1
ATOM 768 C C . TYR A 1 95 ? 1.070 -18.787 -15.134 1.00 83.81 95 TYR A C 1
ATOM 770 O O . TYR A 1 95 ? 2.224 -18.352 -15.062 1.00 83.81 95 TYR A O 1
ATOM 778 N N . GLY A 1 96 ? 0.154 -18.298 -15.977 1.00 84.88 96 GLY A N 1
ATOM 779 C CA . GLY A 1 96 ? 0.432 -17.245 -16.955 1.00 84.88 96 GLY A CA 1
ATOM 780 C C . GLY A 1 96 ? 1.604 -17.608 -17.870 1.00 84.88 96 GLY A C 1
ATOM 781 O O . GLY A 1 96 ? 1.729 -18.750 -18.306 1.00 84.88 96 GLY A O 1
ATOM 782 N N . ASP A 1 97 ? 2.497 -16.645 -18.095 1.00 84.88 97 ASP A N 1
AT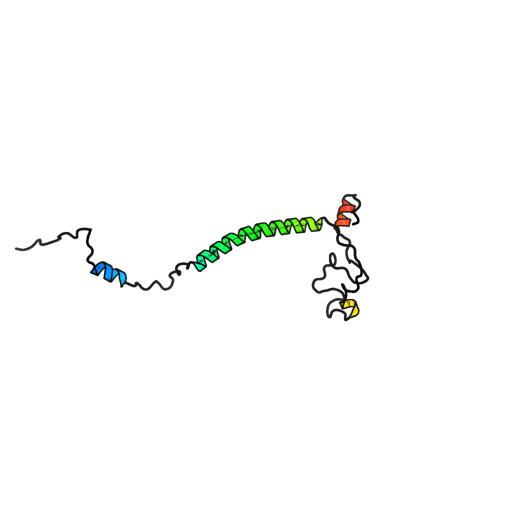OM 783 C CA . ASP A 1 97 ? 3.694 -16.801 -18.939 1.00 84.88 97 ASP A CA 1
ATOM 784 C C . ASP A 1 97 ? 4.871 -17.478 -18.205 1.00 84.88 97 ASP A C 1
ATOM 786 O O . ASP A 1 97 ? 5.968 -17.637 -18.746 1.00 84.88 97 ASP A O 1
ATOM 790 N N . GLY A 1 98 ? 4.688 -17.827 -16.928 1.00 86.81 98 GLY A N 1
ATOM 791 C CA . GLY A 1 98 ? 5.720 -18.419 -16.076 1.00 86.81 98 GLY A CA 1
ATOM 792 C C . GLY A 1 98 ? 6.799 -17.449 -15.574 1.00 86.81 98 GLY A C 1
ATOM 793 O O . GLY A 1 98 ? 7.655 -17.864 -14.790 1.00 86.81 98 GLY A O 1
ATOM 794 N N . LEU A 1 99 ? 6.758 -16.180 -15.998 1.00 86.69 99 LEU A N 1
ATOM 795 C CA . LEU A 1 99 ? 7.661 -15.104 -15.558 1.00 86.69 99 LEU A CA 1
ATOM 796 C C . LEU A 1 99 ? 6.980 -14.094 -14.624 1.00 86.69 99 LEU A C 1
ATOM 798 O O . LEU A 1 99 ? 7.601 -13.591 -13.695 1.00 86.69 99 LEU A O 1
ATOM 802 N N . ARG A 1 100 ? 5.698 -13.798 -14.858 1.00 89.62 100 ARG A N 1
ATOM 803 C CA . ARG A 1 100 ? 4.935 -12.811 -14.085 1.00 89.62 100 ARG A CA 1
ATOM 804 C C . ARG A 1 100 ? 4.347 -13.439 -12.824 1.00 89.62 100 ARG A C 1
ATOM 806 O O . ARG A 1 100 ? 3.803 -14.543 -12.859 1.00 89.62 100 ARG A O 1
ATOM 813 N N . THR A 1 101 ? 4.437 -12.724 -11.707 1.00 88.19 101 THR A N 1
ATOM 814 C CA . THR A 1 101 ? 3.799 -13.127 -10.446 1.00 88.19 101 THR A CA 1
ATOM 815 C C . THR A 1 101 ? 2.279 -12.888 -10.500 1.00 88.19 101 THR A C 1
ATOM 817 O O . THR A 1 101 ? 1.808 -12.137 -11.352 1.00 88.19 101 THR A O 1
ATOM 820 N N . PRO A 1 102 ? 1.473 -13.494 -9.604 1.00 89.50 102 PRO A N 1
ATOM 821 C CA . PRO A 1 102 ? 0.021 -13.278 -9.590 1.00 89.50 102 PRO A CA 1
ATOM 822 C C . PRO A 1 102 ? -0.371 -11.815 -9.351 1.00 89.50 102 PRO A C 1
ATOM 824 O O . PRO A 1 102 ? -1.372 -11.343 -9.876 1.00 89.50 102 PRO A O 1
ATOM 827 N N . PHE A 1 103 ? 0.449 -11.092 -8.586 1.00 92.44 103 PHE A N 1
ATOM 828 C CA . PHE A 1 103 ? 0.308 -9.660 -8.325 1.00 92.44 103 PHE A CA 1
ATOM 829 C C . PHE A 1 103 ? 1.377 -8.871 -9.092 1.00 92.44 103 PHE A C 1
ATOM 831 O O . PHE A 1 103 ? 2.112 -8.063 -8.522 1.00 92.44 103 PHE A O 1
ATOM 838 N N . HIS A 1 104 ? 1.510 -9.159 -10.389 1.00 91.88 104 HIS A N 1
ATOM 839 C CA . HIS A 1 104 ? 2.434 -8.444 -11.261 1.00 91.88 104 HIS A CA 1
ATOM 840 C C . HIS A 1 104 ? 1.886 -7.066 -11.618 1.00 91.88 104 HIS A C 1
ATOM 842 O O . HIS A 1 104 ? 0.821 -6.952 -12.223 1.00 91.88 104 HIS A O 1
ATOM 848 N N . ASN A 1 105 ? 2.631 -6.021 -11.267 1.00 91.88 105 ASN A N 1
ATOM 849 C CA . ASN A 1 105 ? 2.366 -4.672 -11.738 1.00 91.88 105 ASN A CA 1
ATOM 850 C C . ASN A 1 105 ? 3.375 -4.331 -12.850 1.00 91.88 105 ASN A C 1
ATOM 852 O O . ASN A 1 105 ? 4.552 -4.174 -12.527 1.00 91.88 105 ASN A O 1
ATOM 856 N N . PRO A 1 106 ? 2.952 -4.155 -14.117 1.00 90.81 106 PRO A N 1
ATOM 857 C CA . PRO A 1 106 ? 3.870 -3.904 -15.235 1.00 90.81 106 PRO A CA 1
ATOM 858 C C . PRO A 1 106 ? 4.660 -2.593 -15.084 1.00 90.81 106 PRO A C 1
ATOM 860 O O . PRO A 1 106 ? 5.735 -2.442 -15.666 1.00 90.81 106 PRO A O 1
ATOM 863 N N . TYR A 1 107 ? 4.148 -1.665 -14.269 1.00 87.31 107 TYR A N 1
ATOM 864 C CA . TYR A 1 107 ? 4.806 -0.405 -13.954 1.00 87.31 107 TYR A CA 1
ATOM 865 C C . TYR A 1 107 ? 5.878 -0.536 -12.859 1.00 87.31 107 TYR A C 1
ATOM 867 O O . TYR A 1 107 ? 6.972 0.013 -13.011 1.00 87.31 107 TYR A O 1
ATOM 875 N N . ARG A 1 108 ? 5.576 -1.251 -11.762 1.00 88.75 108 ARG A N 1
ATOM 876 C CA . ARG A 1 108 ? 6.448 -1.335 -10.569 1.00 88.75 108 ARG A CA 1
ATOM 877 C C . ARG A 1 108 ? 7.336 -2.578 -10.511 1.00 88.75 108 ARG A C 1
ATOM 879 O O . ARG A 1 108 ? 8.345 -2.549 -9.818 1.00 88.75 108 ARG A O 1
ATOM 886 N N . ASN A 1 109 ? 6.983 -3.650 -11.210 1.00 90.94 109 ASN A N 1
ATOM 887 C CA . ASN A 1 109 ? 7.707 -4.915 -11.160 1.00 90.94 109 ASN A CA 1
ATOM 888 C C . ASN A 1 109 ? 8.386 -5.142 -12.510 1.00 90.94 109 ASN A C 1
ATOM 890 O O . ASN A 1 109 ? 7.717 -5.328 -13.526 1.00 90.94 109 ASN A O 1
ATOM 894 N N . ALA A 1 110 ? 9.715 -5.126 -12.528 1.00 91.06 110 ALA A N 1
ATOM 895 C CA . ALA A 1 110 ? 10.471 -5.438 -13.731 1.00 91.06 110 ALA A CA 1
ATOM 896 C C . ALA A 1 110 ? 10.525 -6.951 -13.987 1.00 91.06 110 ALA A C 1
ATOM 898 O O . ALA A 1 110 ? 10.427 -7.764 -13.065 1.00 91.06 110 ALA A O 1
ATOM 899 N N . LEU A 1 111 ? 10.703 -7.324 -15.251 1.00 89.19 111 LEU A N 1
ATOM 900 C CA . LEU A 1 111 ? 10.961 -8.696 -15.663 1.00 89.19 111 LEU A CA 1
ATOM 901 C C . LEU A 1 111 ? 12.468 -8.956 -15.777 1.00 89.19 111 LEU A C 1
ATOM 903 O O . LEU A 1 111 ? 13.212 -8.079 -16.225 1.00 89.19 111 LEU A O 1
ATOM 907 N N . PRO A 1 112 ? 12.931 -10.175 -15.446 1.00 87.06 112 PRO A N 1
ATOM 908 C CA . PRO A 1 112 ? 14.339 -10.528 -15.566 1.00 87.06 112 PRO A CA 1
ATOM 909 C C . PRO A 1 112 ? 14.827 -10.430 -17.018 1.00 87.06 112 PRO A C 1
ATOM 911 O O . PRO A 1 112 ? 14.240 -11.034 -17.916 1.00 87.06 112 PRO A O 1
ATOM 914 N N . GLY A 1 113 ? 15.922 -9.706 -17.247 1.00 82.44 113 GLY A N 1
ATOM 915 C CA . GLY A 1 113 ? 16.576 -9.530 -18.547 1.00 82.44 113 GLY A CA 1
ATOM 916 C C . GLY A 1 113 ? 15.890 -8.565 -19.523 1.00 82.44 113 GLY A C 1
ATOM 917 O O . GLY A 1 113 ? 16.526 -8.158 -20.489 1.00 82.44 113 GLY A O 1
ATOM 918 N N . ILE A 1 114 ? 14.629 -8.189 -19.288 1.00 86.12 114 ILE A N 1
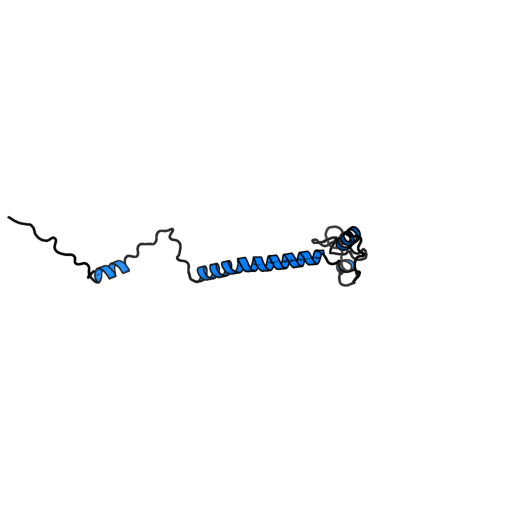ATOM 919 C CA . ILE A 1 114 ? 13.859 -7.268 -20.149 1.00 86.12 114 ILE A CA 1
ATOM 920 C C . ILE A 1 114 ? 13.723 -5.891 -19.483 1.00 86.12 114 ILE A C 1
ATOM 922 O O . ILE A 1 114 ? 13.739 -4.871 -20.165 1.00 86.12 114 ILE A O 1
ATOM 926 N N . GLY A 1 115 ? 13.631 -5.852 -18.149 1.00 88.69 115 GLY A N 1
ATOM 927 C CA . GLY A 1 115 ? 13.369 -4.633 -17.392 1.00 88.69 115 GLY A CA 1
ATOM 928 C C . GLY A 1 115 ? 11.875 -4.366 -17.214 1.00 88.69 115 GLY A C 1
ATOM 929 O O . GLY A 1 115 ? 11.056 -5.286 -17.220 1.00 88.69 115 GLY A O 1
ATOM 930 N N . TYR A 1 116 ? 11.516 -3.108 -16.978 1.00 91.62 116 TYR A N 1
ATOM 931 C CA . TYR A 1 116 ? 10.119 -2.717 -16.799 1.00 91.62 116 TYR A CA 1
ATOM 932 C C . TYR A 1 116 ? 9.349 -2.731 -18.119 1.00 91.62 116 TYR A C 1
ATOM 934 O O . TYR A 1 116 ? 9.873 -2.332 -19.155 1.00 91.62 116 TYR A O 1
ATOM 942 N N . GLU A 1 117 ? 8.082 -3.136 -18.066 1.00 89.25 117 GLU A N 1
ATOM 943 C CA . GLU A 1 117 ? 7.257 -3.302 -19.268 1.00 89.25 117 GLU A CA 1
ATOM 944 C C . GLU A 1 117 ? 6.659 -1.984 -19.776 1.00 89.25 117 GLU A C 1
ATOM 946 O O . GLU A 1 117 ? 6.410 -1.843 -20.971 1.00 89.25 117 GLU A O 1
ATOM 951 N N . THR A 1 118 ? 6.424 -1.014 -18.887 1.00 88.19 118 THR A N 1
ATOM 952 C CA . THR A 1 118 ? 5.898 0.310 -19.248 1.00 88.19 118 THR A CA 1
ATOM 953 C C . THR A 1 118 ? 6.928 1.404 -19.018 1.00 88.19 118 THR A C 1
ATOM 955 O O . THR A 1 118 ? 7.786 1.290 -18.134 1.00 88.19 118 THR A O 1
ATOM 958 N N . GLU A 1 119 ? 6.804 2.504 -19.761 1.00 84.62 119 GLU A N 1
ATOM 959 C CA . GLU A 1 119 ? 7.516 3.743 -19.449 1.00 84.62 119 GLU A CA 1
ATOM 960 C C . GLU A 1 119 ? 7.110 4.276 -18.066 1.00 84.62 119 GLU A C 1
ATOM 962 O O . GLU A 1 119 ? 6.036 3.962 -17.542 1.00 84.62 119 GLU A O 1
ATOM 967 N N . ASP A 1 120 ? 8.006 5.044 -17.451 1.00 86.06 120 ASP A N 1
ATOM 968 C CA . ASP A 1 120 ? 7.742 5.683 -16.167 1.00 86.06 120 ASP A CA 1
ATOM 969 C C . ASP A 1 120 ? 6.806 6.895 -16.378 1.00 86.06 120 ASP A C 1
ATOM 971 O O . ASP A 1 120 ? 7.187 7.831 -17.090 1.00 86.06 120 ASP A O 1
ATOM 975 N N . PRO A 1 121 ? 5.600 6.924 -15.775 1.00 83.94 121 PRO A N 1
ATOM 976 C CA . PRO A 1 121 ? 4.678 8.041 -15.891 1.00 83.94 121 PRO A CA 1
ATOM 977 C C . PRO A 1 121 ? 5.260 9.340 -15.328 1.00 83.94 121 PRO A C 1
ATOM 979 O O . PRO A 1 121 ? 4.844 10.404 -15.778 1.00 83.94 121 PRO A O 1
ATOM 982 N N . TYR A 1 122 ? 6.219 9.297 -14.394 1.00 84.12 122 TYR A N 1
ATOM 983 C CA . TYR A 1 122 ? 6.940 10.493 -13.953 1.00 84.12 122 TYR A CA 1
ATOM 984 C C . TYR A 1 122 ? 7.719 11.116 -15.113 1.00 84.12 122 TYR A C 1
ATOM 986 O O . TYR A 1 122 ? 7.590 12.307 -15.393 1.00 84.12 122 TYR A O 1
ATOM 994 N N . VAL A 1 123 ? 8.456 10.291 -15.859 1.00 83.75 123 VAL A N 1
ATOM 995 C CA . VAL A 1 123 ? 9.214 10.730 -17.036 1.00 83.75 123 VAL A CA 1
ATOM 996 C C . VAL A 1 123 ? 8.272 11.256 -18.117 1.00 83.75 123 VAL A C 1
ATOM 998 O O . VAL A 1 123 ? 8.553 12.289 -18.722 1.00 83.75 123 VAL A O 1
ATOM 1001 N N . THR A 1 124 ? 7.134 10.598 -18.348 1.00 85.06 124 THR A N 1
ATOM 1002 C CA . THR A 1 124 ? 6.130 11.072 -19.312 1.00 85.06 124 THR A CA 1
ATOM 1003 C C . THR A 1 124 ? 5.540 12.427 -18.906 1.00 85.06 124 THR A C 1
ATOM 1005 O O . THR A 1 124 ? 5.406 13.304 -19.759 1.00 85.06 124 THR A O 1
ATOM 1008 N N . LYS A 1 125 ? 5.231 12.633 -17.617 1.00 85.31 125 LYS A N 1
ATOM 1009 C CA . LYS A 1 125 ? 4.747 13.922 -17.090 1.00 85.31 125 LYS A CA 1
ATOM 1010 C C . LYS A 1 125 ? 5.798 15.024 -17.237 1.00 85.31 125 LYS A C 1
ATOM 1012 O O . LYS A 1 125 ? 5.477 16.085 -17.755 1.00 85.31 125 LYS A O 1
ATOM 1017 N N . MET A 1 126 ? 7.052 14.759 -16.867 1.00 83.88 126 MET A N 1
ATOM 1018 C CA . MET A 1 126 ? 8.141 15.739 -16.987 1.00 83.88 126 MET A CA 1
ATOM 1019 C C . MET A 1 126 ? 8.396 16.136 -18.445 1.00 83.88 126 MET A C 1
ATOM 1021 O O . MET A 1 126 ? 8.483 17.324 -18.754 1.00 83.88 126 MET A O 1
ATOM 1025 N N . LYS A 1 127 ? 8.385 15.158 -19.364 1.00 84.94 127 LYS A N 1
ATOM 1026 C CA . LYS A 1 127 ? 8.446 15.414 -20.811 1.00 84.94 127 LYS A CA 1
ATOM 1027 C C . LYS A 1 127 ? 7.281 16.285 -21.291 1.00 84.94 127 LYS A C 1
ATOM 1029 O O . LYS A 1 127 ? 7.502 17.185 -22.095 1.00 84.94 127 LYS A O 1
ATOM 1034 N N . ALA A 1 128 ? 6.063 16.045 -20.801 1.00 87.50 128 ALA A N 1
ATOM 1035 C CA . ALA A 1 128 ? 4.892 16.858 -21.142 1.00 87.50 128 ALA A CA 1
ATOM 1036 C C . ALA A 1 128 ? 4.982 18.294 -20.589 1.00 87.50 128 ALA A C 1
ATOM 1038 O O . ALA A 1 128 ? 4.515 19.228 -21.235 1.00 87.50 128 ALA A O 1
ATOM 1039 N N . GLU A 1 129 ? 5.618 18.480 -19.431 1.00 86.12 129 GLU A N 1
ATOM 1040 C CA . GLU A 1 129 ? 5.908 19.794 -18.841 1.00 86.12 129 GLU A CA 1
ATOM 1041 C C . GLU A 1 129 ? 7.109 20.510 -19.487 1.00 86.12 129 GLU A C 1
ATOM 1043 O O . GLU A 1 129 ? 7.385 21.662 -19.151 1.00 86.12 129 GLU A O 1
ATOM 1048 N N . GLY A 1 130 ? 7.830 19.855 -20.404 1.00 82.25 130 GLY A N 1
ATOM 1049 C CA . GLY A 1 130 ? 9.030 20.403 -21.041 1.00 82.25 130 GLY A CA 1
ATOM 1050 C C . GLY A 1 130 ? 10.245 20.494 -20.111 1.00 82.25 130 GLY A C 1
ATOM 1051 O O . GLY A 1 130 ? 11.175 21.243 -20.401 1.00 82.25 130 GLY A O 1
ATOM 1052 N N . LYS A 1 131 ? 10.243 19.755 -18.995 1.00 80.12 131 LYS A N 1
ATOM 1053 C CA . LYS A 1 131 ? 11.364 19.667 -18.050 1.00 80.12 131 LYS A CA 1
ATOM 1054 C C . LYS A 1 131 ? 12.131 18.370 -18.287 1.00 80.12 131 LYS A C 1
ATOM 1056 O O . LYS A 1 131 ? 11.524 17.323 -18.519 1.00 80.12 131 LYS A O 1
ATOM 1061 N N . GLU A 1 132 ? 13.458 18.416 -18.205 1.00 75.44 132 GLU A N 1
ATOM 1062 C CA . GLU A 1 132 ? 14.238 17.179 -18.196 1.00 75.44 132 GLU A CA 1
ATOM 1063 C C . GLU A 1 132 ? 14.030 16.444 -16.863 1.00 75.44 132 GLU A C 1
ATOM 1065 O O . GLU A 1 132 ? 14.071 17.074 -15.803 1.00 75.44 132 GLU A O 1
ATOM 1070 N N . PRO A 1 133 ? 13.761 15.127 -16.890 1.00 68.69 133 PRO A N 1
ATOM 1071 C CA . PRO A 1 133 ? 13.599 14.352 -15.672 1.00 68.69 133 PRO A CA 1
ATOM 1072 C C . PRO A 1 133 ? 14.945 14.260 -14.945 1.00 68.69 133 PRO A C 1
ATOM 1074 O O . PRO A 1 133 ? 15.941 13.844 -15.535 1.00 68.69 133 PRO A O 1
ATOM 1077 N N . GLU A 1 134 ? 14.972 14.620 -13.662 1.00 67.31 134 GLU A N 1
ATOM 1078 C CA . GLU A 1 134 ? 16.153 14.422 -12.818 1.00 67.31 134 GLU A CA 1
ATOM 1079 C C . GLU A 1 134 ? 16.530 12.929 -12.795 1.00 67.31 134 GLU A C 1
ATOM 1081 O O . GLU A 1 134 ? 15.724 12.081 -12.401 1.00 67.31 134 GLU A O 1
ATOM 1086 N N . SER A 1 135 ? 17.740 12.592 -13.260 1.00 56.28 135 SER A N 1
ATOM 1087 C CA . SER A 1 135 ? 18.296 11.243 -13.129 1.00 56.28 135 SER A CA 1
ATOM 1088 C C . SER A 1 135 ? 19.027 11.139 -11.793 1.00 56.28 135 SER A C 1
ATOM 1090 O O . SER A 1 135 ? 20.078 11.762 -11.622 1.00 56.28 135 SER A O 1
ATOM 1092 N N . HIS A 1 136 ? 18.472 10.376 -10.856 1.00 50.28 136 HIS A N 1
ATOM 1093 C CA . HIS A 1 136 ? 19.158 10.006 -9.617 1.00 50.28 136 HIS A CA 1
ATOM 1094 C C . HIS A 1 136 ? 20.015 8.753 -9.801 1.00 50.28 136 HIS A C 1
ATOM 1096 O O . HIS A 1 136 ? 19.582 7.845 -10.550 1.00 50.28 136 HIS A O 1
#

InterPro domains:
  IPR036418 Cytochrome c oxidase, subunit VIa superfamily [G3DSA:4.10.95.10] (44-118)
  IPR036418 Cytochrome c oxidase, subunit VIa superfamily [SSF81411] (50-113)

Secondary structure (DSSP, 8-state):
-----------TT---HHHHHHHHH--PPPPTTPPPPPPHHHHHHHHHHHHHHHHHHHHHHHHHHHHHHHTTSPPPPP---TTTTHHHHH---SSTTSSS-TT--TTT-PBTTTB-SS--HHHHHHHHTTPPPP--

Sequence (136 aa):
MFGQIVVACLKPGHLPLAAKVIQRYAHVPAPPFSQPKPTFEVKLARFIVALSVPLIGILGYQSYRVEKEHENHPRQPYIDYDHLYAHRKARRLPYGDGLRTPFHNPYRNALPGIGYETEDPYVTKMKAEGKEPESH

Foldseek 3Di:
DDDDDDPDDPDPDDDDVVVVVVVVVPPPPDPPPDDPDDDPVNVVVVVVVVVVVVVCVVVVVVVVVVVVVVLQDWADFDDQDCVVQVQVPPHFDPDDPSFADPPRDLAHDATHPGGRNDDTVNCVVCVVVVHHDDDD

Organism: NCBI:txid68888

Radius of gyration: 38.77 Å; chains: 1; bounding box: 97×44×87 Å